Protein AF-A0A3B9W6V6-F1 (afdb_monomer_lite)

Radius of gyration: 20.55 Å; chains: 1; bounding box: 44×35×68 Å

pLDDT: mean 80.96, std 12.09, range [48.12, 94.56]

Secondary structure (DSSP, 8-state):
--SSHHHHHHHHHHHHHHHHHHHHHHHHHHHHHHHHHHHHHHHHH-HHHHIIIII-HHHHHHHHHHHHHHHHHHHHHHTTS-HHHHHHHHHHHHHHHHHHHGGGGGTS-HHHHHHHHHHHHHHHHHHHHHHHH-----HHHHHH--

Foldseek 3Di:
DPPPPVVVVVVLVVLVVVLVVVLVVLVLVLVLLVLLQVLLVVCLVDPVSVCVQQVDVVNLVVLVVVLVVLVVVLVVCVVPDDPVVNSVSSSVSSSSNSSNCNNVVVPDPPVVVVVVSCVVSVVSVVVSVCSVVDPDDCVVVVVVVD

Sequence (146 aa):
MTQLSSSHSQFGVKNAALSQFMSKVYTWMTLGILLSGLVAFIINSHAGLQAAILSNPVVFNTLLIAQLICVLTFVFIQQRCSVKTSILLYLAYSALTGVTFAAIFLIYTQQSIASAFLATSGSFLGLSLYGYTTQRDLGPIGTFCF

Structure (mmCIF, N/CA/C/O backbone):
data_AF-A0A3B9W6V6-F1
#
_entry.id   AF-A0A3B9W6V6-F1
#
loop_
_atom_site.group_PDB
_atom_site.id
_atom_site.type_symbol
_atom_site.label_atom_id
_atom_site.label_alt_id
_atom_site.label_comp_id
_atom_site.label_asym_id
_atom_site.label_entity_id
_atom_site.label_seq_id
_atom_site.pdbx_PDB_ins_code
_atom_site.Cartn_x
_atom_site.Cartn_y
_atom_site.Cartn_z
_atom_site.occupancy
_atom_site.B_iso_or_equiv
_atom_site.auth_seq_id
_atom_site.auth_comp_id
_atom_site.auth_asym_id
_atom_site.auth_atom_id
_atom_site.pdbx_PDB_model_num
ATOM 1 N N . MET A 1 1 ? -25.179 4.861 47.875 1.00 49.19 1 MET A N 1
ATOM 2 C CA . MET A 1 1 ? -25.366 3.963 46.708 1.00 49.19 1 MET A CA 1
ATOM 3 C C . MET A 1 1 ? -25.284 4.673 45.344 1.00 49.19 1 MET A C 1
ATOM 5 O O . MET A 1 1 ? -25.370 4.006 44.327 1.00 49.19 1 MET A O 1
ATOM 9 N N . THR A 1 2 ? -25.030 5.985 45.274 1.00 55.19 2 THR A N 1
ATOM 10 C CA . THR A 1 2 ? -24.973 6.770 44.019 1.00 55.19 2 THR A CA 1
ATOM 11 C C . THR A 1 2 ? -23.594 6.843 43.340 1.00 55.19 2 THR A C 1
ATOM 13 O O . THR A 1 2 ? -23.497 7.357 42.234 1.00 55.19 2 THR A O 1
ATOM 16 N N . GLN A 1 3 ? -22.532 6.304 43.952 1.00 48.12 3 GLN A N 1
ATOM 17 C CA . GLN A 1 3 ? -21.143 6.416 43.457 1.00 48.12 3 GLN A CA 1
ATOM 18 C C . GLN A 1 3 ? -20.658 5.206 42.622 1.00 48.12 3 GLN A C 1
ATOM 20 O O . GLN A 1 3 ? -19.573 5.254 42.058 1.00 48.12 3 GLN A O 1
ATOM 25 N N . LEU A 1 4 ? -21.444 4.122 42.522 1.00 51.81 4 LEU A N 1
ATOM 26 C CA . LEU A 1 4 ? -21.077 2.903 41.767 1.00 51.81 4 LEU A CA 1
ATOM 27 C C . LEU A 1 4 ? -21.654 2.855 40.336 1.00 51.81 4 LEU A C 1
ATOM 29 O O . LEU A 1 4 ? -21.209 2.053 39.525 1.00 51.81 4 LEU A O 1
ATOM 33 N N . SER A 1 5 ? -22.620 3.720 40.004 1.00 52.88 5 SER A N 1
ATOM 34 C CA . SER A 1 5 ? -23.274 3.753 38.679 1.00 52.88 5 SER A CA 1
ATOM 35 C C . SER A 1 5 ? -22.517 4.617 37.647 1.00 52.88 5 SER A C 1
ATOM 37 O O . SER A 1 5 ? -22.565 4.375 36.438 1.00 52.88 5 SER A O 1
ATOM 39 N N . SER A 1 6 ? -21.747 5.608 38.110 1.00 51.88 6 SER A N 1
ATOM 40 C CA . SER A 1 6 ? -20.988 6.523 37.244 1.00 51.88 6 SER A CA 1
ATOM 41 C C . SER A 1 6 ? -19.715 5.902 36.657 1.00 51.88 6 SER A C 1
ATOM 43 O O . SER A 1 6 ? -19.294 6.305 35.575 1.00 51.88 6 SER A O 1
ATOM 45 N N . SER A 1 7 ? -19.111 4.902 37.312 1.00 55.06 7 SER A N 1
ATOM 46 C CA . SER A 1 7 ? -17.911 4.230 36.794 1.00 55.06 7 SER A CA 1
ATOM 47 C C . SER A 1 7 ? -18.241 3.317 35.606 1.00 55.06 7 SER A C 1
ATOM 49 O O . SER A 1 7 ? -17.629 3.456 34.549 1.00 55.06 7 SER A O 1
ATOM 51 N N . HIS A 1 8 ? -19.254 2.449 35.718 1.00 52.84 8 HIS A N 1
ATOM 52 C CA . HIS A 1 8 ? -19.656 1.515 34.653 1.00 52.84 8 HIS A CA 1
ATOM 53 C C . HIS A 1 8 ? -20.103 2.212 33.358 1.00 52.84 8 HIS A C 1
ATOM 55 O O . HIS A 1 8 ? -19.770 1.750 32.265 1.00 52.84 8 HIS A O 1
ATOM 61 N N . SER A 1 9 ? -20.801 3.348 33.458 1.00 57.69 9 SER A N 1
ATOM 62 C CA . SER A 1 9 ? -21.182 4.144 32.283 1.00 57.69 9 SER A CA 1
ATOM 63 C C . SER A 1 9 ? -19.974 4.818 31.620 1.00 57.69 9 SER A C 1
ATOM 65 O O . SER A 1 9 ? -19.901 4.860 30.391 1.00 57.69 9 SER A O 1
ATOM 67 N N . GLN A 1 10 ? -18.974 5.266 32.393 1.00 60.88 10 GLN A N 1
ATOM 68 C CA . GLN A 1 10 ? -17.752 5.852 31.835 1.00 60.88 10 GLN A CA 1
ATOM 69 C C . GLN A 1 10 ? -16.863 4.816 31.121 1.00 60.88 10 GLN A C 1
ATOM 71 O O . GLN A 1 10 ? -16.258 5.141 30.097 1.00 60.88 10 GLN A O 1
ATOM 76 N N . PHE A 1 11 ? -16.804 3.575 31.620 1.00 58.94 11 PHE A N 1
ATOM 77 C CA . PHE A 1 11 ? -16.102 2.471 30.951 1.00 58.94 11 PHE A CA 1
ATOM 78 C C . PHE A 1 11 ? -16.787 2.078 29.633 1.00 58.94 11 PHE A C 1
ATOM 80 O O . PHE A 1 11 ? -16.115 1.974 28.609 1.00 58.94 11 PHE A O 1
ATOM 87 N N . GLY A 1 12 ? -18.119 1.964 29.619 1.00 61.53 12 GLY A N 1
ATOM 88 C CA . GLY A 1 12 ? -18.874 1.656 28.398 1.00 61.53 12 GLY A CA 1
ATOM 89 C C . GLY A 1 12 ? -18.721 2.715 27.297 1.00 61.53 12 GLY A C 1
ATOM 90 O O . GLY A 1 12 ? -18.501 2.374 26.136 1.00 61.53 12 GLY A O 1
ATOM 91 N N . VAL A 1 13 ? -18.758 4.006 27.653 1.00 64.12 13 VAL A N 1
ATOM 92 C CA . VAL A 1 13 ? -18.592 5.115 26.692 1.00 64.12 13 VAL A CA 1
ATOM 93 C C . VAL A 1 13 ? -17.165 5.182 26.130 1.00 64.12 13 VAL A C 1
ATOM 95 O O . VAL A 1 13 ? -16.994 5.406 24.932 1.00 64.12 13 VAL A O 1
ATOM 98 N N . LYS A 1 14 ? -16.133 4.945 26.954 1.00 67.25 14 LYS A N 1
ATOM 99 C CA . LYS A 1 14 ? -14.736 4.880 26.484 1.00 67.25 14 LYS A CA 1
ATOM 100 C C . LYS A 1 14 ? -14.520 3.718 25.514 1.00 67.25 14 LYS A C 1
ATOM 102 O O . LYS A 1 14 ? -13.896 3.914 24.474 1.00 67.25 14 LYS A O 1
ATOM 107 N N . ASN A 1 15 ? -15.083 2.549 25.810 1.00 71.25 15 ASN A N 1
ATOM 108 C CA . ASN A 1 15 ? -14.960 1.369 24.954 1.00 71.25 15 ASN A CA 1
ATOM 109 C C . ASN A 1 15 ? -15.671 1.570 23.606 1.00 71.25 15 ASN A C 1
ATOM 111 O O . ASN A 1 15 ? -15.096 1.261 22.564 1.00 71.25 15 ASN A O 1
ATOM 115 N N . ALA A 1 16 ? -16.867 2.167 23.606 1.00 70.25 16 ALA A N 1
ATOM 116 C CA . ALA A 1 16 ? -17.602 2.486 22.380 1.00 70.25 16 ALA A CA 1
ATOM 117 C C . ALA A 1 16 ? -16.908 3.564 21.520 1.00 70.25 16 ALA A C 1
ATOM 119 O O . ALA A 1 16 ? -16.924 3.499 20.291 1.00 70.25 16 ALA A O 1
ATOM 120 N N . ALA A 1 17 ? -16.267 4.556 22.147 1.00 75.12 17 ALA A N 1
ATOM 121 C CA . ALA A 1 17 ? -15.484 5.561 21.427 1.00 75.12 17 ALA A CA 1
ATOM 122 C C . ALA A 1 17 ? -14.211 4.959 20.802 1.00 75.12 17 ALA A C 1
ATOM 124 O O . ALA A 1 17 ? -13.860 5.289 19.667 1.00 75.12 17 ALA A O 1
ATOM 125 N N . LEU A 1 18 ? -13.539 4.046 21.515 1.00 77.62 18 LEU A N 1
ATOM 126 C CA . LEU A 1 18 ? -12.379 3.315 21.003 1.00 77.62 18 LEU A CA 1
ATOM 127 C C . LEU A 1 18 ? -12.760 2.372 19.857 1.00 77.62 18 LEU A C 1
ATOM 129 O O . LEU A 1 18 ? -12.076 2.368 18.835 1.00 77.62 18 LEU A O 1
ATOM 133 N N . SER A 1 19 ? -13.861 1.623 19.972 1.00 75.38 19 SER A N 1
ATOM 134 C CA . SER A 1 19 ? -14.323 0.722 18.905 1.00 75.38 19 SER A CA 1
ATOM 135 C C . SER A 1 19 ? -14.681 1.490 17.627 1.00 75.38 19 SER A C 1
ATOM 137 O O . SER A 1 19 ? -14.281 1.093 16.529 1.00 75.38 19 SER A O 1
ATOM 139 N N . GLN A 1 20 ? -15.346 2.645 17.752 1.00 78.19 20 GLN A N 1
ATOM 140 C CA . GLN A 1 20 ? -15.616 3.537 16.621 1.00 78.19 20 GLN A CA 1
ATOM 141 C C . GLN A 1 20 ? -14.340 4.106 16.004 1.00 78.19 20 GLN A C 1
ATOM 143 O O . GLN A 1 20 ? -14.234 4.176 14.776 1.00 78.19 20 GLN A O 1
ATOM 148 N N . PHE A 1 21 ? -13.373 4.514 16.828 1.00 82.69 21 PHE A N 1
ATOM 149 C CA . PHE A 1 21 ? -12.088 5.000 16.337 1.00 82.69 21 PHE A CA 1
ATOM 150 C C . PHE A 1 21 ? -11.358 3.916 15.535 1.00 82.69 21 PHE A C 1
ATOM 152 O O . PHE A 1 21 ? -10.969 4.161 14.393 1.00 82.69 21 PHE A O 1
ATOM 159 N N . MET A 1 22 ? -11.255 2.702 16.078 1.00 84.06 22 MET A N 1
ATOM 160 C CA . MET A 1 22 ? -10.595 1.582 15.404 1.00 84.06 22 MET A CA 1
ATOM 161 C C . MET A 1 22 ? -11.315 1.187 14.113 1.00 84.06 22 MET A C 1
ATOM 163 O O . MET A 1 22 ? -10.666 1.006 13.087 1.00 84.06 22 MET A O 1
ATOM 167 N N . SER A 1 23 ? -12.651 1.166 14.105 1.00 81.94 23 SER A N 1
ATOM 168 C CA . SER A 1 23 ? -13.439 0.893 12.890 1.00 81.94 23 SER A CA 1
ATOM 169 C C . SER A 1 23 ? -13.134 1.886 11.762 1.00 81.94 23 SER A C 1
ATOM 171 O O . SER A 1 23 ? -13.010 1.502 10.595 1.00 81.94 23 SER A O 1
ATOM 173 N N . LYS A 1 24 ? -12.950 3.173 12.096 1.00 83.50 24 LYS A N 1
ATOM 174 C CA . LYS A 1 24 ? -12.522 4.181 11.116 1.00 83.50 24 LYS A CA 1
ATOM 175 C C . LYS A 1 24 ? -11.108 3.914 10.606 1.00 83.50 24 LYS A C 1
ATOM 177 O O . LYS A 1 24 ? -10.884 4.022 9.403 1.00 83.50 24 LYS A O 1
ATOM 182 N N . VAL A 1 25 ? -10.174 3.555 11.487 1.00 86.56 25 VAL A N 1
ATOM 183 C CA . VAL A 1 25 ? -8.793 3.220 11.102 1.00 86.56 25 VAL A CA 1
ATOM 184 C C . VAL A 1 25 ? -8.768 2.025 10.148 1.00 86.56 25 VAL A C 1
ATOM 186 O O . VAL A 1 25 ? -8.144 2.114 9.093 1.00 86.56 25 VAL A O 1
ATOM 189 N N . TYR A 1 26 ? -9.505 0.953 10.445 1.00 85.81 26 TYR A N 1
ATOM 190 C CA . TYR A 1 26 ? -9.578 -0.227 9.576 1.00 85.81 26 TYR A CA 1
ATOM 191 C C . TYR A 1 26 ? -10.185 0.077 8.204 1.00 85.81 26 TYR A C 1
ATOM 193 O O . TYR A 1 26 ? -9.701 -0.429 7.189 1.00 85.81 26 TYR A O 1
ATOM 201 N N . THR A 1 27 ? -11.175 0.970 8.145 1.00 86.75 27 THR A N 1
ATOM 202 C CA . THR A 1 27 ? -11.758 1.416 6.872 1.00 86.75 27 THR A CA 1
ATOM 203 C C . THR A 1 27 ? -10.726 2.164 6.024 1.00 86.75 27 THR A C 1
ATOM 205 O O . THR A 1 27 ? -10.549 1.856 4.845 1.00 86.75 27 THR A O 1
ATOM 208 N N . TRP A 1 28 ? -9.989 3.106 6.625 1.00 89.19 28 TRP A N 1
ATOM 209 C CA . TRP A 1 28 ? -8.906 3.822 5.939 1.00 89.19 28 TRP A CA 1
ATOM 210 C C . TRP A 1 28 ? -7.781 2.891 5.490 1.00 89.19 28 TRP A C 1
ATOM 212 O O . TRP A 1 28 ? -7.247 3.052 4.395 1.00 89.19 28 TRP A O 1
ATOM 222 N N . MET A 1 29 ? -7.461 1.887 6.301 1.00 90.50 29 MET A N 1
ATOM 223 C CA . MET A 1 29 ? -6.430 0.907 5.985 1.00 90.50 29 MET A CA 1
ATOM 224 C C . MET A 1 29 ? -6.842 -0.005 4.821 1.00 90.50 29 MET A C 1
ATOM 226 O O . MET A 1 29 ? -6.046 -0.270 3.922 1.00 90.50 29 MET A O 1
ATOM 230 N N . THR A 1 30 ? -8.113 -0.412 4.782 1.00 90.06 30 THR A N 1
ATOM 231 C CA . THR A 1 30 ? -8.696 -1.166 3.662 1.00 90.06 30 THR A CA 1
ATOM 232 C C . THR A 1 30 ? -8.632 -0.361 2.364 1.00 90.06 30 THR A C 1
ATOM 234 O O . THR A 1 30 ? -8.241 -0.894 1.327 1.00 90.06 30 THR A O 1
ATOM 237 N N . LEU A 1 31 ? -8.950 0.938 2.419 1.00 91.69 31 LEU A N 1
ATOM 238 C CA . LEU A 1 31 ? -8.827 1.835 1.266 1.00 91.69 31 LEU A CA 1
ATOM 239 C C . LEU A 1 31 ? -7.386 1.936 0.755 1.00 91.69 31 LEU A C 1
ATOM 241 O O . LEU A 1 31 ? -7.181 1.934 -0.456 1.00 91.69 31 LEU A O 1
ATOM 245 N N . GLY A 1 32 ? -6.392 1.984 1.646 1.00 92.69 32 GLY A N 1
ATOM 246 C CA . GLY A 1 32 ? -4.988 1.961 1.236 1.00 92.69 32 GLY A CA 1
ATOM 247 C C . GLY A 1 32 ? -4.611 0.661 0.526 1.00 92.69 32 GLY A C 1
ATOM 248 O O . GLY A 1 32 ? -4.042 0.701 -0.561 1.00 92.69 32 GLY A O 1
ATOM 249 N N . ILE A 1 33 ? -5.008 -0.495 1.068 1.00 91.94 33 ILE A N 1
ATOM 250 C CA . ILE A 1 33 ? -4.768 -1.799 0.421 1.00 91.94 33 ILE A CA 1
ATOM 251 C C . ILE A 1 33 ? -5.384 -1.834 -0.986 1.00 91.94 33 ILE A C 1
ATOM 253 O O . ILE A 1 33 ? -4.716 -2.240 -1.941 1.00 91.94 33 ILE A O 1
ATOM 257 N N . LEU A 1 34 ? -6.630 -1.369 -1.129 1.00 92.56 34 LEU A N 1
ATOM 258 C CA . LEU A 1 34 ? -7.313 -1.273 -2.422 1.00 92.56 34 LEU A CA 1
ATOM 259 C C . LEU A 1 34 ? -6.573 -0.353 -3.394 1.00 92.56 34 LEU A C 1
ATOM 261 O O . LEU A 1 34 ? -6.362 -0.730 -4.546 1.00 92.56 34 LEU A O 1
ATOM 265 N N . LEU A 1 35 ? -6.134 0.817 -2.927 1.00 94.56 35 LEU A N 1
ATOM 266 C CA . LEU A 1 35 ? -5.363 1.757 -3.734 1.00 94.56 35 LEU A CA 1
ATOM 267 C C . LEU A 1 35 ? -4.042 1.139 -4.209 1.00 94.56 35 LEU A C 1
ATOM 269 O O . LEU A 1 35 ? -3.721 1.232 -5.390 1.00 94.56 35 LEU A O 1
ATOM 273 N N . SER A 1 36 ? -3.300 0.473 -3.323 1.00 93.75 36 SER A N 1
ATOM 274 C CA . SER A 1 36 ? -2.032 -0.180 -3.667 1.00 93.75 36 SER A CA 1
ATOM 275 C C . SER A 1 36 ? -2.218 -1.261 -4.733 1.00 93.75 36 SER A C 1
ATOM 277 O O . SER A 1 36 ? -1.456 -1.310 -5.697 1.00 93.75 36 SER A O 1
ATOM 279 N N . GLY A 1 37 ? -3.252 -2.099 -4.594 1.00 91.25 37 GLY A N 1
ATOM 280 C CA . GLY A 1 37 ? -3.582 -3.122 -5.589 1.00 91.25 37 GLY A CA 1
ATOM 281 C C . GLY A 1 37 ? -3.976 -2.521 -6.939 1.00 91.25 37 GLY A C 1
ATOM 282 O O . GLY A 1 37 ? -3.529 -2.997 -7.982 1.00 91.25 37 GLY A O 1
ATOM 283 N N . LEU A 1 38 ? -4.751 -1.435 -6.926 1.00 92.81 38 LEU A N 1
ATOM 284 C CA . LEU A 1 38 ? -5.182 -0.733 -8.134 1.00 92.81 38 LEU A CA 1
ATOM 285 C C . LEU A 1 38 ? -3.993 -0.095 -8.868 1.00 92.81 38 LEU A C 1
ATOM 287 O O . LEU A 1 38 ? -3.867 -0.249 -10.081 1.00 92.81 38 LEU A O 1
ATOM 291 N N . VAL A 1 39 ? -3.079 0.558 -8.145 1.00 92.94 39 VAL A N 1
ATOM 292 C CA . VAL A 1 39 ? -1.849 1.122 -8.728 1.00 92.94 39 VAL A CA 1
ATOM 293 C C . VAL A 1 39 ? -0.971 0.023 -9.332 1.00 92.94 39 VAL A C 1
ATOM 295 O O . VAL A 1 39 ? -0.500 0.171 -10.461 1.00 92.94 39 VAL A O 1
ATOM 298 N N . ALA A 1 40 ? -0.800 -1.101 -8.630 1.00 90.81 40 ALA A N 1
ATOM 299 C CA . ALA A 1 40 ? -0.033 -2.232 -9.144 1.00 90.81 40 ALA A CA 1
ATOM 300 C C . ALA A 1 40 ? -0.653 -2.806 -10.434 1.00 90.81 40 ALA A C 1
ATOM 302 O O . ALA A 1 40 ? 0.058 -3.085 -11.402 1.00 90.81 40 ALA A O 1
ATOM 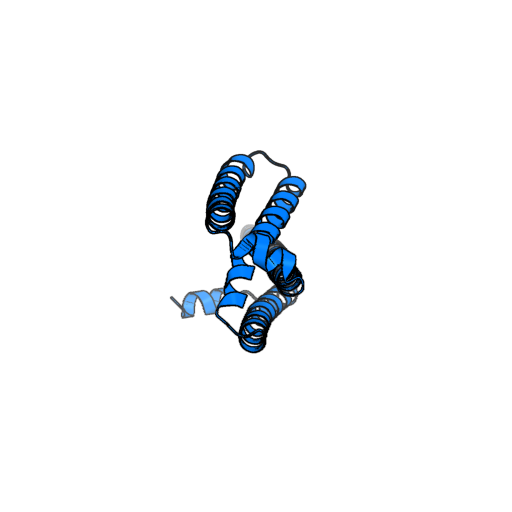303 N N . PHE A 1 41 ? -1.986 -2.908 -10.483 1.00 89.31 41 PHE A N 1
ATOM 304 C CA . PHE A 1 41 ? -2.725 -3.346 -11.668 1.00 89.31 41 PHE A CA 1
ATOM 305 C C . PHE A 1 41 ? -2.561 -2.388 -12.860 1.00 89.31 41 PHE A C 1
ATOM 307 O O . PHE A 1 41 ? -2.360 -2.843 -13.991 1.00 89.31 41 PHE A O 1
ATOM 314 N N . ILE A 1 42 ? -2.591 -1.070 -12.626 1.00 90.31 42 ILE A N 1
ATOM 315 C CA . ILE A 1 42 ? -2.368 -0.061 -13.676 1.00 90.31 42 ILE A CA 1
ATOM 316 C C . ILE A 1 42 ? -0.977 -0.220 -14.294 1.00 90.31 42 ILE A C 1
ATOM 318 O O . ILE A 1 42 ? -0.857 -0.204 -15.520 1.00 90.31 42 ILE A O 1
ATOM 322 N N . ILE A 1 43 ? 0.062 -0.400 -13.475 1.00 88.31 43 ILE A N 1
ATOM 323 C CA . ILE A 1 43 ? 1.439 -0.556 -13.965 1.00 88.31 43 ILE A CA 1
ATOM 324 C C . ILE A 1 43 ? 1.575 -1.829 -14.792 1.00 88.31 43 ILE A C 1
ATOM 326 O O . ILE A 1 43 ? 2.128 -1.782 -15.887 1.00 88.31 43 ILE A O 1
ATOM 330 N N . ASN A 1 44 ? 1.021 -2.944 -14.311 1.00 85.62 44 ASN A N 1
ATOM 331 C CA . ASN A 1 44 ? 1.028 -4.207 -15.046 1.00 85.62 44 ASN A CA 1
ATOM 332 C C . ASN A 1 44 ? 0.261 -4.121 -16.381 1.00 85.62 44 ASN A C 1
ATOM 334 O O . ASN A 1 44 ? 0.633 -4.772 -17.350 1.00 85.62 44 ASN A O 1
ATOM 338 N N . SER A 1 45 ? -0.791 -3.301 -16.460 1.00 86.19 45 SER A N 1
ATOM 339 C CA . SER A 1 45 ? -1.561 -3.110 -17.700 1.00 86.19 45 SER A CA 1
ATOM 340 C C . SER A 1 45 ? -0.792 -2.324 -18.774 1.00 86.19 45 SER A C 1
ATOM 342 O O . SER A 1 45 ? -1.139 -2.395 -19.951 1.00 86.19 45 SER A O 1
ATOM 344 N N . HIS A 1 46 ? 0.254 -1.585 -18.393 1.00 87.25 46 HIS A N 1
ATOM 345 C CA . HIS A 1 46 ? 1.044 -0.749 -19.296 1.00 87.25 46 HIS A CA 1
ATOM 346 C C . HIS A 1 46 ? 2.476 -1.281 -19.414 1.00 87.25 46 HIS A C 1
ATOM 348 O O . HIS A 1 46 ? 3.363 -0.881 -18.661 1.00 87.25 46 HIS A O 1
ATOM 354 N N . ALA A 1 47 ? 2.731 -2.117 -20.425 1.00 79.44 47 ALA A N 1
ATOM 355 C CA . ALA A 1 47 ? 4.038 -2.749 -20.648 1.00 79.44 47 ALA A CA 1
ATOM 356 C C . ALA A 1 47 ? 5.216 -1.750 -20.710 1.00 79.44 47 ALA A C 1
ATOM 358 O O . ALA A 1 47 ? 6.297 -2.034 -20.199 1.00 79.44 47 ALA A O 1
ATOM 359 N N . GLY A 1 48 ? 5.010 -0.554 -21.278 1.00 81.12 48 GLY A N 1
ATOM 360 C CA . GLY A 1 48 ? 6.040 0.493 -21.321 1.00 81.12 48 GLY A CA 1
ATOM 361 C C . GLY A 1 48 ? 6.392 1.065 -19.942 1.00 81.12 48 GLY A C 1
ATOM 362 O O . GLY A 1 48 ? 7.560 1.312 -19.654 1.00 81.12 48 GLY A O 1
ATOM 363 N N . LEU A 1 49 ? 5.396 1.220 -19.067 1.00 80.50 49 LEU A N 1
ATOM 364 C CA . LEU A 1 49 ? 5.566 1.695 -17.690 1.00 80.50 49 LEU A CA 1
ATOM 365 C C . LEU A 1 49 ? 6.217 0.613 -16.822 1.00 80.50 49 LEU A C 1
ATOM 367 O O . LEU A 1 49 ? 7.143 0.891 -16.062 1.00 80.50 49 LEU A O 1
ATOM 371 N N . GLN A 1 50 ? 5.774 -0.632 -16.995 1.00 83.50 50 GLN A N 1
ATOM 372 C CA . GLN A 1 50 ? 6.336 -1.803 -16.335 1.00 83.50 50 GLN A CA 1
ATOM 373 C C . GLN A 1 50 ? 7.823 -1.971 -16.672 1.00 83.50 50 GLN A C 1
ATOM 375 O O . GLN A 1 50 ? 8.645 -2.108 -15.768 1.00 83.50 50 GLN A O 1
ATOM 380 N N . ALA A 1 51 ? 8.189 -1.893 -17.955 1.00 79.50 51 ALA A N 1
ATOM 381 C CA . ALA A 1 51 ? 9.579 -1.974 -18.383 1.00 79.50 51 ALA A CA 1
ATOM 382 C C . ALA A 1 51 ? 10.398 -0.787 -17.855 1.00 79.50 51 ALA A C 1
ATOM 384 O O . ALA A 1 51 ? 11.445 -1.001 -17.250 1.00 79.50 51 ALA A O 1
ATOM 385 N N . ALA A 1 52 ? 9.926 0.452 -18.001 1.00 78.44 52 ALA A N 1
ATOM 386 C CA . ALA A 1 52 ? 10.677 1.631 -17.565 1.00 78.44 52 ALA A CA 1
ATOM 387 C C . ALA A 1 52 ? 10.995 1.628 -16.058 1.00 78.44 52 ALA A C 1
ATOM 389 O O . ALA A 1 52 ? 12.080 2.049 -15.656 1.00 78.44 52 ALA A O 1
ATOM 390 N N . ILE A 1 53 ? 10.065 1.137 -15.234 1.00 78.44 53 ILE A N 1
ATOM 391 C CA . ILE A 1 53 ? 10.192 1.156 -13.774 1.00 78.44 53 ILE A CA 1
ATOM 392 C C . ILE A 1 53 ? 10.889 -0.099 -13.239 1.00 78.44 53 ILE A C 1
ATOM 394 O O . ILE A 1 53 ? 11.748 0.008 -12.366 1.00 78.44 53 ILE A O 1
ATOM 398 N N . LEU A 1 54 ? 10.521 -1.283 -13.738 1.00 76.94 54 LEU A N 1
ATOM 399 C CA . LEU A 1 54 ? 10.938 -2.557 -13.145 1.00 76.94 54 LEU A CA 1
ATOM 400 C C . LEU A 1 54 ? 12.133 -3.202 -13.852 1.00 76.94 54 LEU A C 1
ATOM 402 O O . LEU A 1 54 ? 12.855 -3.965 -13.219 1.00 76.94 54 LEU A O 1
ATOM 406 N N . SER A 1 55 ? 12.369 -2.914 -15.140 1.00 76.69 55 SER A N 1
ATOM 407 C CA . SER A 1 55 ? 13.546 -3.458 -15.842 1.00 76.69 55 SER A CA 1
ATOM 408 C C . SER A 1 55 ? 14.832 -2.703 -15.507 1.00 76.69 55 SER A C 1
ATOM 410 O O . SER A 1 55 ? 15.925 -3.237 -15.687 1.00 76.69 55 SER A O 1
ATOM 412 N N . ASN A 1 56 ? 14.716 -1.468 -15.008 1.00 83.06 56 ASN A N 1
ATOM 413 C CA . ASN A 1 56 ? 15.861 -0.638 -14.679 1.00 83.06 56 ASN A CA 1
ATOM 414 C C . ASN A 1 56 ? 16.204 -0.770 -13.181 1.00 83.06 56 ASN A C 1
ATOM 416 O O . ASN A 1 56 ? 15.497 -0.202 -12.341 1.00 83.06 56 ASN A O 1
ATOM 420 N N . PRO A 1 57 ? 17.290 -1.481 -12.814 1.00 79.50 57 PRO A N 1
ATOM 421 C CA . PRO A 1 57 ? 17.616 -1.754 -11.413 1.00 79.50 57 PRO A CA 1
ATOM 422 C C . PRO A 1 57 ? 17.912 -0.476 -10.620 1.00 79.50 57 PRO A C 1
ATOM 424 O O . PRO A 1 57 ? 17.685 -0.440 -9.413 1.00 79.50 57 PRO A O 1
ATOM 427 N N . VAL A 1 58 ? 18.368 0.590 -11.291 1.00 84.81 58 VAL A N 1
ATOM 428 C CA . VAL A 1 58 ? 18.597 1.895 -10.660 1.00 84.81 58 VAL A CA 1
ATOM 429 C C . VAL A 1 58 ? 17.269 2.513 -10.231 1.00 84.81 58 VAL A C 1
ATOM 431 O O . VAL A 1 58 ? 17.126 2.881 -9.071 1.00 84.81 58 VAL A O 1
ATOM 434 N N . VAL A 1 59 ? 16.277 2.560 -11.128 1.00 83.94 59 VAL A N 1
ATOM 435 C CA . VAL A 1 59 ? 14.948 3.129 -10.840 1.00 83.94 59 VAL A CA 1
ATOM 436 C C . VAL A 1 59 ? 14.248 2.345 -9.732 1.00 83.94 59 VAL A C 1
ATOM 438 O O . VAL A 1 59 ? 13.713 2.946 -8.800 1.00 83.94 59 VAL A O 1
ATOM 441 N N . PHE A 1 60 ? 14.308 1.013 -9.782 1.00 85.00 60 PHE A N 1
ATOM 442 C CA . PHE A 1 60 ? 13.726 0.164 -8.746 1.00 85.00 60 PHE A CA 1
ATOM 443 C C . PHE A 1 60 ? 14.393 0.372 -7.375 1.00 85.00 60 PHE A C 1
ATOM 445 O O . PHE A 1 60 ? 13.704 0.539 -6.369 1.00 85.00 60 PHE A O 1
ATOM 452 N N . ASN A 1 61 ? 15.728 0.447 -7.315 1.00 86.25 61 ASN A N 1
ATOM 453 C CA . ASN A 1 61 ? 16.431 0.701 -6.056 1.00 86.25 61 ASN A CA 1
ATOM 454 C C . ASN A 1 61 ? 16.165 2.123 -5.526 1.00 86.25 61 ASN A C 1
ATOM 456 O O . ASN A 1 61 ? 15.991 2.321 -4.323 1.00 86.25 61 ASN A O 1
ATOM 460 N N . THR A 1 62 ? 16.058 3.118 -6.414 1.00 87.69 62 THR A N 1
ATOM 461 C CA . THR A 1 62 ? 15.640 4.475 -6.041 1.00 87.69 62 THR A CA 1
ATOM 462 C C . THR A 1 62 ? 14.220 4.493 -5.478 1.00 87.69 62 THR A C 1
ATOM 464 O O . THR A 1 62 ? 13.993 5.193 -4.496 1.00 87.69 62 THR A O 1
ATOM 467 N N . LEU A 1 63 ? 13.282 3.708 -6.021 1.00 88.62 63 LEU A N 1
ATOM 468 C CA . LEU A 1 63 ? 11.929 3.576 -5.465 1.00 88.62 63 LEU A CA 1
ATOM 469 C C . LEU A 1 63 ? 11.940 2.998 -4.047 1.00 88.62 63 LEU A C 1
ATOM 471 O O . LEU A 1 63 ? 11.243 3.523 -3.181 1.00 88.62 63 LEU A O 1
ATOM 475 N N . LEU A 1 64 ? 12.762 1.980 -3.780 1.00 88.44 64 LEU A N 1
ATOM 476 C CA . LEU A 1 64 ? 12.905 1.414 -2.433 1.00 88.44 64 LEU A CA 1
ATOM 477 C C . LEU A 1 64 ? 13.457 2.440 -1.436 1.00 88.44 64 LEU A C 1
ATOM 479 O O . LEU A 1 64 ? 12.921 2.593 -0.336 1.00 88.44 64 LEU A O 1
ATOM 483 N N . ILE A 1 65 ? 14.489 3.190 -1.832 1.00 91.69 65 ILE A N 1
ATOM 484 C CA . ILE A 1 65 ? 15.052 4.265 -1.005 1.00 91.69 65 ILE A CA 1
ATOM 485 C C . ILE A 1 65 ? 14.013 5.373 -0.795 1.00 91.69 65 ILE A C 1
ATOM 487 O O . ILE A 1 65 ? 13.813 5.818 0.334 1.00 91.69 65 ILE A O 1
ATOM 491 N N . ALA A 1 66 ? 13.310 5.788 -1.850 1.00 90.75 66 ALA A N 1
ATOM 492 C CA . ALA A 1 66 ? 12.253 6.791 -1.774 1.00 90.75 66 ALA A CA 1
ATOM 493 C C . ALA A 1 66 ? 11.132 6.352 -0.826 1.00 90.75 66 ALA A C 1
ATOM 495 O O . ALA A 1 66 ? 10.629 7.160 -0.046 1.00 90.75 66 ALA A O 1
ATOM 496 N N . GLN A 1 67 ? 10.778 5.067 -0.837 1.00 91.19 67 GLN A N 1
ATOM 497 C CA . GLN A 1 67 ? 9.768 4.513 0.050 1.00 91.19 67 GLN A CA 1
ATOM 498 C C . GLN A 1 67 ? 10.210 4.522 1.522 1.00 91.19 67 GLN A C 1
ATOM 500 O O . GLN A 1 67 ? 9.406 4.872 2.391 1.00 91.19 67 GLN A O 1
ATOM 505 N N . LEU A 1 68 ? 11.480 4.219 1.812 1.00 91.69 68 LEU A N 1
ATOM 506 C CA . LEU A 1 68 ? 12.035 4.358 3.163 1.00 91.69 68 LEU A CA 1
ATOM 507 C C . LEU A 1 68 ? 12.099 5.818 3.616 1.00 91.69 68 LEU A C 1
ATOM 509 O O . LEU A 1 68 ? 11.687 6.129 4.731 1.00 91.69 68 LEU A O 1
ATOM 513 N N . ILE A 1 69 ? 12.560 6.731 2.760 1.00 91.25 69 ILE A N 1
ATOM 514 C CA . ILE A 1 69 ? 12.582 8.164 3.082 1.00 91.25 69 ILE A CA 1
ATOM 515 C C . ILE A 1 69 ? 11.161 8.647 3.384 1.00 91.25 69 ILE A C 1
ATOM 517 O O . ILE A 1 69 ? 10.942 9.305 4.398 1.00 91.25 69 ILE A O 1
ATOM 521 N N . CYS A 1 70 ? 10.183 8.258 2.563 1.00 89.06 70 CYS A N 1
ATOM 522 C CA . CYS A 1 70 ? 8.786 8.629 2.750 1.00 89.06 70 CYS A CA 1
ATOM 523 C C . CYS A 1 70 ? 8.246 8.169 4.113 1.00 89.06 70 CYS A C 1
ATOM 525 O O . CYS A 1 70 ? 7.640 8.974 4.822 1.00 89.06 70 CYS A O 1
ATOM 527 N N . VAL A 1 71 ? 8.510 6.919 4.522 1.00 88.94 71 VAL A N 1
ATOM 528 C CA . VAL A 1 71 ? 8.021 6.408 5.814 1.00 88.94 71 VAL A CA 1
ATOM 529 C C . VAL A 1 71 ? 8.710 7.089 6.996 1.00 88.94 71 VAL A C 1
ATOM 531 O O . VAL A 1 71 ? 8.046 7.444 7.968 1.00 88.94 71 VAL A O 1
ATOM 534 N N . LEU A 1 72 ? 10.019 7.341 6.905 1.00 89.81 72 LEU A N 1
ATOM 535 C CA . LEU A 1 72 ? 10.761 8.043 7.952 1.00 89.81 72 LEU A CA 1
ATOM 536 C C . LEU A 1 72 ? 10.229 9.466 8.112 1.00 89.81 72 LEU A C 1
ATOM 538 O O . LEU A 1 72 ? 9.860 9.872 9.213 1.00 89.81 72 LEU A O 1
ATOM 542 N N . THR A 1 73 ? 10.103 10.203 7.007 1.00 86.06 73 THR A N 1
ATOM 543 C CA . THR A 1 73 ? 9.522 11.546 6.997 1.00 86.06 73 THR A CA 1
ATOM 544 C C . THR A 1 73 ? 8.098 11.547 7.554 1.00 86.06 73 THR A C 1
ATOM 546 O O . THR A 1 73 ? 7.761 12.431 8.341 1.00 86.06 73 THR A O 1
ATOM 549 N N . PHE A 1 74 ? 7.277 10.546 7.221 1.00 85.81 74 PHE A N 1
ATOM 550 C CA . PHE A 1 74 ? 5.922 10.417 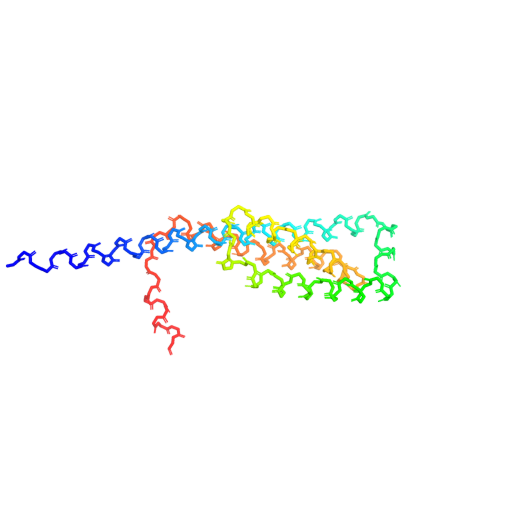7.755 1.00 85.81 74 PHE A CA 1
ATOM 551 C C . PHE A 1 74 ? 5.913 10.279 9.281 1.00 85.81 74 PHE A C 1
ATOM 553 O O . PHE A 1 74 ? 5.180 11.009 9.943 1.00 85.81 74 PHE A O 1
ATOM 560 N N . VAL A 1 75 ? 6.774 9.430 9.853 1.00 84.94 75 VAL A N 1
ATOM 561 C CA . VAL A 1 75 ? 6.877 9.247 11.312 1.00 84.94 75 VAL A CA 1
ATOM 562 C C . VAL A 1 75 ? 7.260 10.553 12.024 1.00 84.94 75 VAL A C 1
ATOM 564 O O . VAL A 1 75 ? 6.681 10.875 13.063 1.00 84.94 75 VAL A O 1
ATOM 567 N N . PHE A 1 76 ? 8.177 11.344 11.456 1.00 84.38 76 PHE A N 1
ATOM 568 C CA . PHE A 1 76 ? 8.573 12.637 12.034 1.00 84.38 76 PHE A CA 1
ATOM 569 C C . PHE A 1 76 ? 7.477 13.706 11.919 1.00 84.38 76 PHE A C 1
ATOM 571 O O . PHE A 1 76 ? 7.253 14.480 12.852 1.00 84.38 76 PHE A O 1
ATOM 578 N N . ILE A 1 77 ? 6.786 13.758 10.780 1.00 82.12 77 ILE A N 1
ATOM 579 C CA . ILE A 1 77 ? 5.807 14.806 10.471 1.00 82.12 77 ILE A CA 1
ATOM 580 C C . ILE A 1 77 ? 4.433 14.516 11.096 1.00 82.12 77 ILE A C 1
ATOM 582 O O . ILE A 1 77 ? 3.720 15.450 11.475 1.00 82.12 77 ILE A O 1
ATOM 586 N N . GLN A 1 78 ? 4.061 13.246 11.278 1.00 79.25 78 GLN A N 1
ATOM 587 C CA . GLN A 1 78 ? 2.742 12.844 11.782 1.00 79.25 78 GLN A CA 1
ATOM 588 C C . GLN A 1 78 ? 2.413 13.448 13.156 1.00 79.25 78 GLN A C 1
ATOM 590 O O . GLN A 1 78 ? 1.253 13.753 13.420 1.00 79.25 78 GLN A O 1
ATOM 595 N N . GLN A 1 79 ? 3.413 13.687 14.011 1.00 78.38 79 GLN A N 1
ATOM 596 C CA . GLN A 1 79 ? 3.210 14.293 15.334 1.00 78.38 79 GLN A CA 1
ATOM 597 C C . GLN A 1 79 ? 2.829 15.783 15.281 1.00 78.38 79 GLN A C 1
ATOM 599 O O . GLN A 1 79 ? 2.364 16.336 16.276 1.00 78.38 79 GLN A O 1
ATOM 604 N N . ARG A 1 80 ? 3.052 16.455 14.144 1.00 76.25 80 ARG A N 1
ATOM 605 C CA . ARG A 1 80 ? 2.876 17.909 13.979 1.00 76.25 80 ARG A CA 1
ATOM 606 C C . ARG A 1 80 ? 1.820 18.283 12.934 1.00 76.25 80 ARG A C 1
ATOM 608 O O . ARG A 1 80 ? 1.521 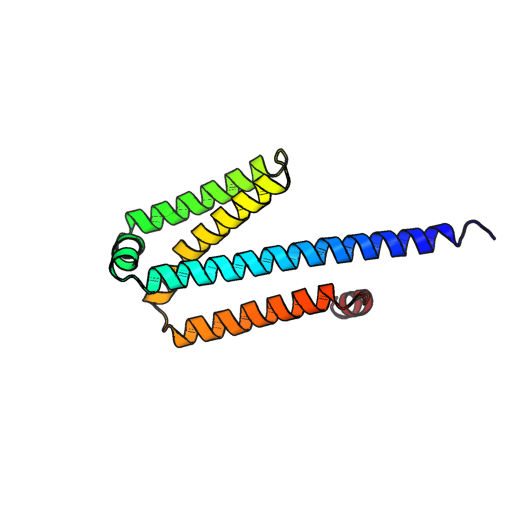19.464 12.783 1.00 76.25 80 ARG A O 1
ATOM 615 N N . CYS A 1 81 ? 1.250 17.311 12.219 1.00 74.56 81 CYS A N 1
ATOM 616 C CA . CYS A 1 81 ? 0.326 17.556 11.111 1.00 74.56 81 CYS A CA 1
ATOM 617 C C . CYS A 1 81 ? -1.155 17.374 11.460 1.00 74.56 81 CYS A C 1
ATOM 619 O O . CYS A 1 81 ? -1.540 16.596 12.328 1.00 74.56 81 CYS A O 1
ATOM 621 N N . SER A 1 82 ? -2.003 18.084 10.709 1.00 84.06 82 SER A N 1
ATOM 622 C CA . SER A 1 82 ? -3.455 17.902 10.738 1.00 84.06 82 SER A CA 1
ATOM 623 C C . SER A 1 82 ? -3.852 16.542 10.157 1.00 84.06 82 SER A C 1
ATOM 625 O O . SER A 1 82 ? -3.213 16.042 9.229 1.00 84.06 82 SER A O 1
ATOM 627 N N . VAL A 1 83 ? -4.968 15.986 10.640 1.00 82.25 83 VAL A N 1
ATOM 628 C CA . VAL A 1 83 ? -5.522 14.685 10.217 1.00 82.25 83 VAL A CA 1
ATOM 629 C C . VAL A 1 83 ? -5.629 14.569 8.691 1.00 82.25 83 VAL A C 1
ATOM 631 O O . VAL A 1 83 ? -5.310 13.526 8.127 1.00 82.25 83 VAL A O 1
ATOM 634 N N . LYS A 1 84 ? -6.021 15.653 8.004 1.00 85.19 84 LYS A N 1
ATOM 635 C CA . LYS A 1 84 ? -6.162 15.676 6.537 1.00 85.19 84 LYS A CA 1
ATOM 636 C C . LYS A 1 84 ? -4.830 15.458 5.815 1.00 85.19 84 LYS A C 1
ATOM 638 O O . LYS A 1 84 ? -4.772 14.683 4.865 1.00 85.19 84 LYS A O 1
ATOM 643 N N . THR A 1 85 ? -3.764 16.110 6.275 1.00 86.50 85 THR A N 1
ATOM 644 C CA . THR A 1 85 ? -2.423 15.974 5.692 1.00 86.50 85 THR A CA 1
ATOM 645 C C . THR A 1 85 ? -1.887 14.562 5.892 1.00 86.50 85 THR A C 1
ATOM 647 O O . THR A 1 85 ? -1.351 13.978 4.955 1.00 86.50 85 THR A O 1
ATOM 650 N N . SER A 1 86 ? -2.091 13.982 7.077 1.00 85.31 86 SER A N 1
ATOM 651 C CA . SER A 1 86 ? -1.658 12.614 7.375 1.00 85.31 86 SER A CA 1
ATOM 652 C C . SER A 1 86 ? -2.361 11.578 6.495 1.00 85.31 86 SER A C 1
ATOM 654 O O . SER A 1 86 ? -1.716 10.645 6.030 1.00 85.31 86 SER A O 1
ATOM 656 N N . ILE A 1 87 ? -3.654 11.765 6.201 1.00 88.50 87 ILE A N 1
ATOM 657 C CA . ILE A 1 87 ? -4.388 10.905 5.257 1.00 88.50 87 ILE A CA 1
ATOM 658 C C . ILE A 1 87 ? -3.809 11.026 3.844 1.00 88.50 87 ILE A C 1
ATOM 660 O O . ILE A 1 87 ? -3.605 10.016 3.179 1.00 88.50 87 ILE A O 1
ATOM 664 N N . LEU A 1 88 ? -3.518 12.242 3.377 1.00 89.06 88 LEU A N 1
ATOM 665 C CA . LEU A 1 88 ? -2.994 12.459 2.025 1.00 89.06 88 LEU A CA 1
ATOM 666 C C . LEU A 1 88 ? -1.593 11.849 1.862 1.00 89.06 88 LEU A C 1
ATOM 668 O O . LEU A 1 88 ? -1.332 11.160 0.878 1.00 89.06 88 LEU A O 1
ATOM 672 N N . LEU A 1 89 ? -0.726 12.020 2.864 1.00 89.25 89 LEU A N 1
ATOM 673 C CA . LEU A 1 89 ? 0.586 11.369 2.920 1.00 89.25 89 LEU A CA 1
ATOM 674 C C . LEU A 1 89 ? 0.465 9.842 2.965 1.00 89.25 89 LEU A C 1
ATOM 676 O O . LEU A 1 89 ? 1.193 9.158 2.251 1.00 89.25 89 LEU A O 1
ATOM 680 N N . TYR A 1 90 ? -0.476 9.308 3.750 1.00 90.31 90 TYR A N 1
ATOM 681 C CA . TYR A 1 90 ? -0.760 7.875 3.788 1.00 90.31 90 TYR A CA 1
ATOM 682 C C . TYR A 1 90 ? -1.193 7.343 2.416 1.00 90.31 90 TYR A C 1
ATOM 684 O O . TYR A 1 90 ? -0.668 6.330 1.964 1.00 90.31 90 TYR A O 1
ATOM 692 N N . LEU A 1 91 ? -2.099 8.035 1.720 1.00 91.81 91 LEU A N 1
ATOM 693 C CA . LEU A 1 91 ? -2.542 7.639 0.380 1.00 91.81 91 LEU A CA 1
ATOM 694 C C . LEU A 1 91 ? -1.399 7.705 -0.640 1.00 91.81 91 LEU A C 1
ATOM 696 O O . LEU A 1 91 ? -1.257 6.788 -1.446 1.00 91.81 91 LEU A O 1
ATOM 700 N N . ALA A 1 92 ? -0.555 8.739 -0.580 1.00 91.75 92 ALA A N 1
ATOM 701 C CA . ALA A 1 92 ? 0.629 8.852 -1.429 1.00 91.75 92 ALA A CA 1
ATOM 702 C C . ALA A 1 92 ? 1.625 7.709 -1.167 1.00 91.75 92 ALA A C 1
ATOM 704 O O . ALA A 1 92 ? 2.108 7.080 -2.108 1.00 91.75 92 ALA A O 1
ATOM 705 N N . TYR A 1 93 ? 1.881 7.393 0.105 1.00 91.75 93 TYR A N 1
ATOM 706 C CA . TYR A 1 93 ? 2.720 6.264 0.505 1.00 91.75 93 TYR A CA 1
ATOM 707 C C . TYR A 1 93 ? 2.131 4.924 0.050 1.00 91.75 93 TYR A C 1
ATOM 709 O O . TYR A 1 93 ? 2.850 4.069 -0.467 1.00 91.75 93 TYR A O 1
ATOM 717 N N . SER A 1 94 ? 0.819 4.739 0.186 1.00 93.38 94 SER A N 1
ATOM 718 C CA . SER A 1 94 ? 0.122 3.536 -0.270 1.00 93.38 94 SER A CA 1
ATOM 719 C C . SER A 1 94 ? 0.226 3.380 -1.788 1.00 93.38 94 SER A C 1
ATOM 721 O O . SER A 1 94 ? 0.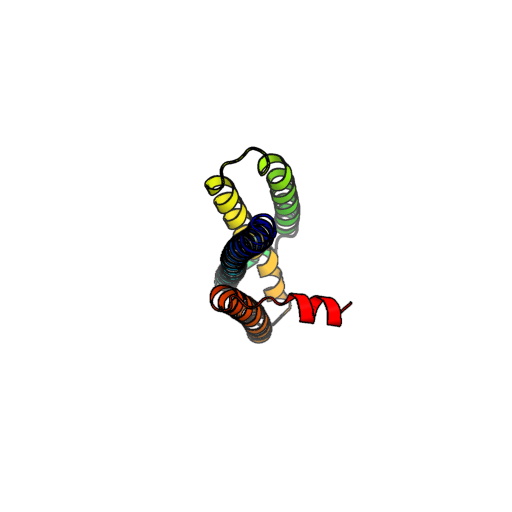576 2.309 -2.274 1.00 93.38 94 SER A O 1
ATOM 723 N N . ALA A 1 95 ? 0.026 4.461 -2.547 1.00 92.94 95 ALA A N 1
ATOM 724 C CA . ALA A 1 95 ? 0.209 4.452 -3.994 1.00 92.94 95 ALA A CA 1
ATOM 725 C C . ALA A 1 95 ? 1.648 4.076 -4.374 1.00 92.94 95 ALA A C 1
ATOM 727 O O . ALA A 1 95 ? 1.840 3.171 -5.182 1.00 92.94 95 ALA A O 1
ATOM 728 N N . LEU A 1 96 ? 2.652 4.691 -3.736 1.00 92.31 96 LEU A N 1
ATOM 729 C CA . LEU A 1 96 ? 4.066 4.360 -3.943 1.00 92.31 96 LEU A CA 1
ATOM 730 C C . LEU A 1 96 ? 4.362 2.887 -3.619 1.00 92.31 96 LEU A C 1
ATOM 732 O O . LEU A 1 96 ? 5.055 2.214 -4.376 1.00 92.31 96 LEU A O 1
ATOM 736 N N . THR A 1 97 ? 3.772 2.358 -2.546 1.00 91.88 97 THR A N 1
ATOM 737 C CA . THR A 1 97 ? 3.864 0.934 -2.187 1.00 91.88 97 THR A CA 1
ATOM 738 C C . THR A 1 97 ? 3.276 0.041 -3.278 1.00 91.88 97 THR A C 1
ATOM 740 O O . THR A 1 97 ? 3.859 -0.990 -3.607 1.00 91.88 97 THR A O 1
ATOM 743 N N . GLY A 1 98 ? 2.150 0.443 -3.873 1.00 90.12 98 GLY A N 1
ATOM 744 C CA . GLY A 1 98 ? 1.559 -0.229 -5.028 1.00 90.12 98 GLY A CA 1
ATOM 745 C C . GLY A 1 98 ? 2.497 -0.265 -6.236 1.00 90.12 98 GLY A C 1
ATOM 746 O O . GLY A 1 98 ? 2.610 -1.305 -6.883 1.00 90.12 98 GLY A O 1
ATOM 747 N N . VAL A 1 99 ? 3.232 0.826 -6.496 1.00 90.31 99 VAL A N 1
ATOM 748 C CA . VAL A 1 99 ? 4.268 0.864 -7.544 1.00 90.31 99 VAL A CA 1
ATOM 749 C C . VAL A 1 99 ? 5.343 -0.187 -7.286 1.00 90.31 99 VAL A C 1
ATOM 751 O O . VAL A 1 99 ? 5.664 -0.973 -8.175 1.00 90.31 99 VAL A O 1
ATOM 754 N N . THR A 1 100 ? 5.858 -0.251 -6.061 1.00 89.38 100 THR A N 1
ATOM 755 C CA . THR A 1 100 ? 6.879 -1.231 -5.669 1.00 89.38 100 THR A CA 1
ATOM 756 C C . THR A 1 100 ? 6.361 -2.670 -5.779 1.00 89.38 100 THR A C 1
ATOM 758 O O . THR A 1 100 ? 7.062 -3.550 -6.276 1.00 89.38 100 THR A O 1
ATOM 761 N N . PHE A 1 101 ? 5.114 -2.926 -5.372 1.00 88.12 101 PHE A N 1
ATOM 762 C CA . PHE A 1 101 ? 4.491 -4.253 -5.450 1.00 88.12 101 PHE A CA 1
ATOM 763 C C . PHE A 1 101 ? 4.161 -4.702 -6.875 1.00 88.12 101 PHE A C 1
ATOM 765 O O . PHE A 1 101 ? 4.022 -5.905 -7.105 1.00 88.12 101 PHE A O 1
ATOM 772 N N . ALA A 1 102 ? 4.125 -3.793 -7.854 1.00 88.38 102 ALA A N 1
ATOM 773 C CA . ALA A 1 102 ? 4.003 -4.169 -9.261 1.00 88.38 102 ALA A CA 1
ATOM 774 C C . ALA A 1 102 ? 5.144 -5.104 -9.721 1.00 88.38 102 ALA A C 1
ATOM 776 O O . ALA A 1 102 ? 4.946 -5.908 -10.630 1.00 88.38 102 ALA A O 1
ATOM 777 N N . ALA A 1 103 ? 6.306 -5.076 -9.050 1.00 86.12 103 ALA A N 1
ATOM 778 C CA . ALA A 1 103 ? 7.421 -5.995 -9.294 1.00 86.12 103 ALA A CA 1
ATOM 779 C C . ALA A 1 103 ? 7.038 -7.478 -9.158 1.00 86.12 103 ALA A C 1
ATOM 781 O O . ALA A 1 103 ? 7.591 -8.328 -9.852 1.00 86.12 103 ALA A O 1
ATOM 782 N N . ILE A 1 104 ? 6.060 -7.796 -8.305 1.00 86.75 104 ILE A N 1
ATOM 783 C CA . ILE A 1 104 ? 5.620 -9.173 -8.039 1.00 86.75 104 ILE A CA 1
ATOM 784 C C . ILE A 1 104 ? 4.983 -9.801 -9.295 1.00 86.75 104 ILE A C 1
ATOM 786 O O . ILE A 1 104 ? 5.117 -11.007 -9.513 1.00 86.75 104 ILE A O 1
ATOM 790 N N . PHE A 1 105 ? 4.371 -8.989 -10.167 1.00 85.56 105 PHE A N 1
ATOM 791 C CA . PHE A 1 105 ? 3.787 -9.435 -11.441 1.00 85.56 105 PHE A CA 1
ATOM 792 C C . PHE A 1 105 ? 4.825 -9.919 -12.465 1.00 85.56 105 PHE A C 1
ATOM 794 O O . PHE A 1 105 ? 4.447 -10.557 -13.442 1.00 85.56 105 PHE A O 1
ATOM 801 N N . LEU A 1 106 ? 6.123 -9.654 -12.259 1.00 82.38 106 LEU A N 1
ATOM 802 C CA . LEU A 1 106 ? 7.183 -10.202 -13.116 1.00 82.38 106 LEU A CA 1
ATOM 803 C C . LEU A 1 106 ? 7.481 -11.677 -12.830 1.00 82.38 106 LEU A C 1
ATOM 805 O O . LEU A 1 106 ? 8.020 -12.369 -13.688 1.00 82.38 106 LEU A O 1
ATOM 809 N N . ILE A 1 107 ? 7.162 -12.145 -11.623 1.00 86.50 107 ILE A N 1
ATOM 810 C CA . ILE A 1 107 ? 7.508 -13.491 -11.151 1.00 86.50 107 ILE A CA 1
ATOM 811 C C . ILE A 1 107 ? 6.261 -14.380 -11.101 1.00 86.50 107 ILE A C 1
ATOM 813 O O . ILE A 1 107 ? 6.327 -15.560 -11.439 1.00 86.50 107 ILE A O 1
ATOM 817 N N . TYR A 1 108 ? 5.120 -13.822 -10.687 1.00 87.12 108 TYR A N 1
ATOM 818 C CA . TYR A 1 108 ? 3.875 -14.563 -10.485 1.00 87.12 108 TYR A CA 1
ATOM 819 C C . TYR A 1 108 ? 2.813 -14.225 -11.531 1.00 87.12 108 TYR A C 1
ATOM 821 O O . TYR A 1 108 ? 2.741 -13.114 -12.051 1.00 87.12 108 TYR A O 1
ATOM 829 N N . THR A 1 109 ? 1.927 -15.187 -11.801 1.00 87.69 109 THR A N 1
ATOM 830 C CA . THR A 1 109 ? 0.810 -14.994 -12.732 1.00 87.69 109 THR A CA 1
ATOM 831 C C . THR A 1 109 ? -0.258 -14.071 -12.145 1.00 87.69 109 THR A C 1
ATOM 833 O O . THR A 1 109 ? -0.522 -14.077 -10.938 1.00 87.69 109 THR A O 1
ATOM 836 N N . GLN A 1 110 ? -0.945 -13.326 -13.018 1.00 85.88 110 GLN A N 1
ATOM 837 C CA . GLN A 1 110 ? -2.036 -12.428 -12.616 1.00 85.88 110 GLN A CA 1
ATOM 838 C C . GLN A 1 110 ? -3.133 -13.157 -11.835 1.00 85.88 110 GLN A C 1
ATOM 840 O O . GLN A 1 110 ? -3.656 -12.613 -10.869 1.00 85.88 110 GLN A O 1
ATOM 845 N N . GLN A 1 111 ? -3.448 -14.401 -12.206 1.00 88.06 111 GLN A N 1
ATOM 846 C CA . GLN A 1 111 ? -4.457 -15.203 -11.515 1.00 88.06 111 GLN A CA 1
ATOM 847 C C . GLN A 1 111 ? -4.062 -15.498 -10.060 1.00 88.06 111 GLN A C 1
ATOM 849 O O . GLN A 1 111 ? -4.893 -15.359 -9.162 1.00 88.06 111 GLN A O 1
ATOM 854 N N . SER A 1 112 ? -2.794 -15.846 -9.810 1.00 90.81 112 SER A N 1
ATOM 855 C CA . SER A 1 112 ? -2.301 -16.106 -8.453 1.00 90.81 112 SER A CA 1
ATOM 856 C C . SER A 1 112 ? -2.348 -14.833 -7.603 1.00 90.81 112 SER A C 1
ATOM 858 O O . SER A 1 112 ? -2.923 -14.829 -6.514 1.00 90.81 112 SER A O 1
ATOM 860 N N . ILE A 1 113 ? -1.868 -13.715 -8.155 1.00 90.50 113 ILE A N 1
ATOM 861 C CA . ILE A 1 113 ? -1.853 -12.420 -7.463 1.00 90.50 113 ILE A CA 1
ATOM 862 C C . ILE A 1 113 ? -3.276 -11.929 -7.173 1.00 90.50 113 ILE A C 1
ATOM 864 O O . ILE A 1 113 ? -3.561 -11.516 -6.051 1.00 90.50 113 IL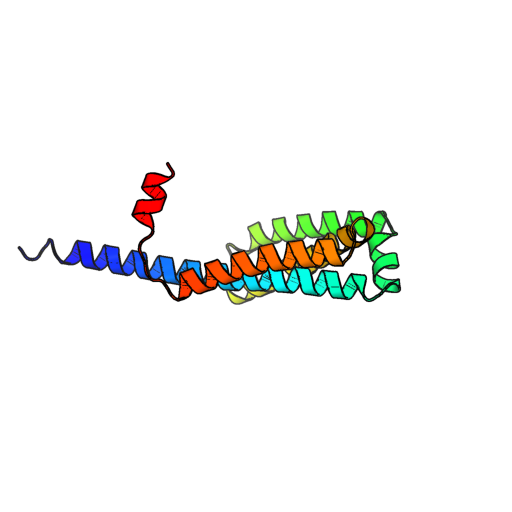E A O 1
ATOM 868 N N . ALA A 1 114 ? -4.186 -12.015 -8.147 1.00 90.12 114 ALA A N 1
ATOM 869 C CA . ALA A 1 114 ? -5.576 -11.609 -7.975 1.00 90.12 114 ALA A CA 1
ATOM 870 C C . ALA A 1 114 ? -6.271 -12.440 -6.892 1.00 90.12 114 ALA A C 1
ATOM 872 O O . ALA A 1 114 ? -6.951 -11.879 -6.037 1.00 90.12 114 ALA A O 1
ATOM 873 N N . SER A 1 115 ? -6.063 -13.761 -6.877 1.00 91.44 115 SER A N 1
ATOM 874 C CA . SER A 1 115 ? -6.655 -14.627 -5.852 1.00 91.44 115 SER A CA 1
ATOM 875 C C . SER A 1 115 ? -6.138 -14.302 -4.445 1.00 91.44 115 SER A C 1
ATOM 877 O O . SER A 1 115 ? -6.942 -14.130 -3.529 1.00 91.44 115 SER A O 1
ATOM 879 N N . ALA A 1 116 ? -4.823 -14.120 -4.277 1.00 91.94 116 ALA A N 1
ATOM 880 C CA . ALA A 1 116 ? -4.218 -13.757 -2.997 1.00 91.94 116 ALA A CA 1
ATOM 881 C C . ALA A 1 116 ? -4.671 -12.368 -2.519 1.00 91.94 116 ALA A C 1
ATOM 883 O O . ALA A 1 116 ? -5.009 -12.184 -1.345 1.00 91.94 116 ALA A O 1
ATOM 884 N N . PHE A 1 117 ? -4.727 -11.395 -3.433 1.00 91.25 117 PHE A N 1
ATOM 885 C CA . PHE A 1 117 ? -5.179 -10.043 -3.135 1.00 91.25 117 PHE A CA 1
ATOM 886 C C . PHE A 1 117 ? -6.655 -10.017 -2.739 1.00 91.25 117 PHE A C 1
ATOM 888 O O . PHE A 1 117 ? -6.990 -9.433 -1.711 1.00 91.25 117 PHE A O 1
ATOM 895 N N . LEU A 1 118 ? -7.539 -10.664 -3.502 1.00 91.69 118 LEU A N 1
ATOM 896 C CA . LEU A 1 118 ? -8.975 -10.697 -3.211 1.00 91.69 118 LEU A CA 1
ATOM 897 C C . LEU A 1 118 ? -9.282 -11.462 -1.923 1.00 91.69 118 LEU A C 1
ATOM 899 O O . LEU A 1 118 ? -10.095 -10.996 -1.131 1.00 91.69 118 LEU A O 1
ATOM 903 N N . ALA A 1 119 ? -8.603 -12.581 -1.664 1.00 93.31 119 ALA A N 1
ATOM 904 C CA . ALA A 1 119 ? -8.764 -13.317 -0.413 1.00 93.31 119 ALA A CA 1
ATOM 905 C C . ALA A 1 119 ? -8.340 -12.467 0.796 1.00 93.31 119 ALA A C 1
ATOM 907 O O . ALA A 1 119 ? -9.076 -12.368 1.779 1.00 93.31 119 ALA A O 1
ATOM 908 N N . THR A 1 120 ? -7.185 -11.802 0.709 1.00 90.31 120 THR A N 1
ATOM 909 C CA . THR A 1 120 ? -6.645 -10.991 1.810 1.00 90.31 120 THR A CA 1
ATOM 910 C C . THR A 1 120 ? -7.453 -9.712 2.015 1.00 90.31 120 THR A C 1
ATOM 912 O O . THR A 1 120 ? -7.912 -9.441 3.123 1.00 90.31 120 THR A O 1
ATOM 915 N N . SER A 1 121 ? -7.668 -8.933 0.950 1.00 90.62 121 SER A N 1
ATOM 916 C CA . SER A 1 121 ? -8.431 -7.681 1.013 1.00 90.62 121 SER A CA 1
ATOM 917 C C . SER A 1 121 ? -9.897 -7.929 1.351 1.00 90.62 121 SER A C 1
ATOM 919 O O . SER A 1 121 ? -10.451 -7.192 2.159 1.00 90.62 121 SER A O 1
ATOM 921 N N . GLY A 1 122 ? -10.507 -8.994 0.823 1.00 91.06 122 GLY A N 1
ATOM 922 C CA . GLY A 1 122 ? -11.868 -9.406 1.155 1.00 91.06 122 GLY A CA 1
ATOM 923 C C . GLY A 1 122 ? -12.009 -9.825 2.615 1.00 91.06 122 GLY A C 1
ATOM 924 O O . GLY A 1 122 ? -12.955 -9.403 3.274 1.00 91.06 122 GLY A O 1
ATOM 925 N N . SER A 1 123 ? -11.041 -10.570 3.159 1.00 90.25 123 SER A N 1
ATOM 926 C CA . SER A 1 123 ? -11.026 -10.918 4.588 1.00 90.25 123 SER A CA 1
ATOM 927 C C . SER A 1 123 ? -10.879 -9.674 5.464 1.00 90.25 123 SER A C 1
ATOM 929 O O . SER A 1 123 ? -11.628 -9.499 6.422 1.00 90.25 123 SER A O 1
ATOM 931 N N . PHE A 1 124 ? -9.956 -8.774 5.111 1.00 87.19 124 PHE A N 1
ATOM 932 C CA . PHE A 1 124 ? -9.712 -7.544 5.863 1.00 87.19 124 PHE 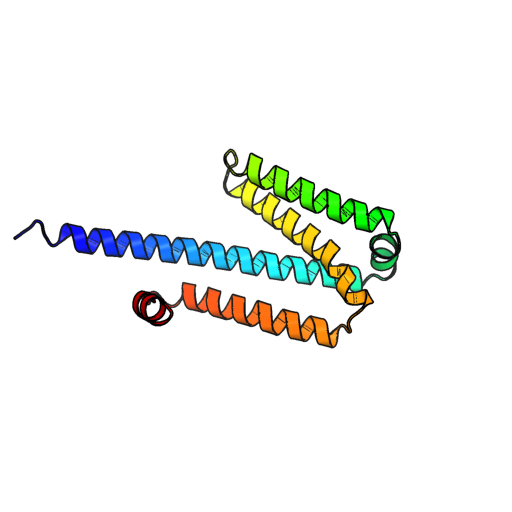A CA 1
ATOM 933 C C . PHE A 1 124 ? -10.915 -6.591 5.808 1.00 87.19 124 PHE A C 1
ATOM 935 O O . PHE A 1 124 ? -11.330 -6.052 6.832 1.00 87.19 124 PHE A O 1
ATOM 942 N N . LEU A 1 125 ? -11.530 -6.442 4.632 1.00 87.88 125 LEU A N 1
ATOM 943 C CA . LEU A 1 125 ? -12.742 -5.653 4.425 1.00 87.88 125 LEU A CA 1
ATOM 944 C C . LEU A 1 125 ? -13.937 -6.267 5.158 1.00 87.88 125 LEU A C 1
ATOM 946 O O . LEU A 1 125 ? -14.688 -5.541 5.805 1.00 87.88 125 LEU A O 1
ATOM 950 N N . GLY A 1 126 ? -14.091 -7.592 5.105 1.00 87.12 126 GLY A N 1
ATOM 951 C CA . GLY A 1 126 ? -15.129 -8.327 5.824 1.00 87.12 126 GLY A CA 1
ATOM 952 C C . GLY A 1 126 ? -15.022 -8.128 7.333 1.00 87.12 126 GLY A C 1
ATOM 953 O O . GLY A 1 126 ? -16.012 -7.774 7.970 1.00 87.12 126 GLY A O 1
ATOM 954 N N . LEU A 1 127 ? -13.816 -8.250 7.898 1.00 82.44 127 LEU A N 1
ATOM 955 C CA . LEU A 1 127 ? -13.565 -7.956 9.312 1.00 82.44 127 LEU A CA 1
ATOM 956 C C . LEU A 1 127 ? -13.762 -6.472 9.642 1.00 82.44 127 LEU A C 1
ATOM 958 O O . LEU A 1 127 ? -14.324 -6.161 10.688 1.00 82.44 127 LEU A O 1
ATOM 962 N N . SER A 1 128 ? -13.350 -5.554 8.765 1.00 83.50 128 SER A N 1
ATOM 963 C CA . SER A 1 128 ? -13.543 -4.113 8.969 1.00 83.50 128 SER A CA 1
ATOM 964 C C . SER A 1 128 ? -15.029 -3.740 8.984 1.00 83.50 128 SER A C 1
ATOM 966 O O . SER A 1 128 ? -15.460 -2.949 9.824 1.00 83.50 128 SER A O 1
ATOM 968 N N . LEU A 1 129 ? -15.831 -4.315 8.082 1.00 81.31 129 LEU A N 1
ATOM 969 C CA . LEU A 1 129 ? -17.276 -4.096 8.029 1.00 81.31 129 LEU A CA 1
ATOM 970 C C . LEU A 1 129 ? -17.984 -4.789 9.201 1.00 81.31 129 LEU A C 1
ATOM 972 O O . LEU A 1 129 ? -18.911 -4.229 9.791 1.00 81.31 129 LEU A O 1
ATOM 976 N N . TYR A 1 130 ? -17.511 -5.973 9.590 1.00 75.50 130 TYR A N 1
ATOM 977 C CA . TYR A 1 130 ? -17.974 -6.662 10.788 1.00 75.50 130 TYR A CA 1
ATOM 978 C C . TYR A 1 130 ? -17.689 -5.838 12.050 1.00 75.50 130 TYR A C 1
ATOM 980 O O . TYR A 1 130 ? -18.587 -5.666 12.863 1.00 75.50 130 TYR A O 1
ATOM 988 N N . GLY A 1 131 ? -16.505 -5.233 12.180 1.00 71.50 131 GLY A N 1
ATOM 989 C CA . GLY A 1 131 ? -16.169 -4.326 13.283 1.00 71.50 131 GLY A CA 1
ATOM 990 C C . GLY A 1 131 ? -17.008 -3.042 13.301 1.00 71.50 131 GLY A C 1
ATOM 991 O O . GLY A 1 131 ? -17.346 -2.551 14.374 1.00 71.50 131 GLY A O 1
ATOM 992 N N . TYR A 1 132 ? -17.417 -2.535 12.131 1.00 68.19 132 TYR A N 1
ATOM 993 C CA . TYR A 1 132 ? -18.313 -1.376 12.038 1.00 68.19 132 TYR A CA 1
ATOM 994 C C . TYR A 1 132 ? -19.759 -1.703 12.444 1.00 68.19 132 TYR A C 1
ATOM 996 O O . TYR A 1 132 ? -20.442 -0.884 13.057 1.00 68.19 132 TYR A O 1
ATOM 1004 N N . THR A 1 133 ? -20.236 -2.898 12.090 1.00 69.81 133 THR A N 1
ATOM 1005 C CA . THR A 1 133 ? -21.622 -3.331 12.334 1.00 69.81 133 THR A CA 1
ATOM 1006 C C . THR A 1 133 ? -21.811 -3.992 13.700 1.00 69.81 133 THR A C 1
ATOM 1008 O O . THR A 1 133 ? -22.892 -3.902 14.282 1.00 69.81 133 THR A O 1
ATOM 1011 N N . THR A 1 134 ? -20.770 -4.620 14.248 1.00 62.88 134 THR A N 1
ATOM 1012 C CA . THR A 1 134 ? -20.825 -5.381 15.497 1.00 62.88 134 THR A CA 1
ATOM 1013 C C . THR A 1 134 ? -20.130 -4.632 16.634 1.00 62.88 134 THR A C 1
ATOM 1015 O O . THR A 1 134 ? -18.915 -4.654 16.772 1.00 62.88 134 THR A O 1
ATOM 1018 N N . GLN A 1 135 ? -20.927 -4.049 17.532 1.00 58.00 135 GLN A N 1
ATOM 1019 C CA . GLN A 1 135 ? -20.491 -3.489 18.825 1.00 58.00 135 GLN A CA 1
ATOM 1020 C C . GLN A 1 135 ? -20.269 -4.587 19.893 1.00 58.00 135 GLN A C 1
ATOM 1022 O O . GLN A 1 135 ? -20.521 -4.362 21.077 1.00 58.00 135 GLN A O 1
ATOM 1027 N N . ARG A 1 136 ? -19.896 -5.817 19.504 1.00 57.19 136 ARG A N 1
ATOM 1028 C CA . ARG A 1 136 ? -19.655 -6.886 20.488 1.00 57.19 136 ARG A CA 1
ATOM 1029 C C . ARG A 1 136 ? -18.281 -6.716 21.109 1.00 57.19 136 ARG A C 1
ATOM 1031 O O . ARG A 1 136 ? -17.279 -6.624 20.408 1.00 57.19 136 ARG A O 1
ATOM 1038 N N . ASP A 1 137 ? -18.263 -6.751 22.433 1.00 58.03 137 ASP A N 1
ATOM 1039 C CA . ASP A 1 137 ? -17.040 -6.819 23.212 1.00 58.03 137 ASP A CA 1
ATOM 1040 C C . ASP A 1 137 ? -16.374 -8.188 22.980 1.00 58.03 137 ASP A C 1
ATOM 1042 O O . ASP A 1 137 ? -16.917 -9.235 23.338 1.00 58.03 137 ASP A O 1
ATOM 1046 N N . LEU A 1 138 ? -15.232 -8.180 22.291 1.00 60.28 138 LEU A N 1
ATOM 1047 C CA . LEU A 1 138 ? -14.429 -9.368 21.976 1.00 60.28 138 LEU A CA 1
ATOM 1048 C C . LEU A 1 138 ? -13.414 -9.687 23.088 1.00 60.28 138 LEU A C 1
ATOM 1050 O O . LEU A 1 138 ? -12.634 -10.629 22.939 1.00 60.28 138 LEU A O 1
ATOM 1054 N N . GLY A 1 139 ? -13.439 -8.951 24.209 1.00 60.56 139 GLY A N 1
ATOM 1055 C CA . GLY A 1 139 ? -12.605 -9.206 25.388 1.00 60.56 139 GLY A CA 1
ATOM 1056 C C . GLY A 1 139 ? -12.521 -10.684 25.810 1.00 60.56 139 GLY A C 1
ATOM 1057 O O . GLY A 1 139 ? -11.411 -11.160 26.034 1.00 60.56 139 GLY A O 1
ATOM 1058 N N . PRO A 1 140 ? -13.626 -11.460 25.815 1.00 61.38 140 PRO A N 1
ATOM 1059 C CA . PRO A 1 140 ? -13.588 -12.880 26.175 1.00 61.38 140 PRO A CA 1
ATOM 1060 C C . PRO A 1 140 ? -12.767 -13.756 25.215 1.00 61.38 140 PRO A C 1
ATOM 1062 O O . PRO A 1 140 ? -12.122 -14.702 25.654 1.00 61.38 140 PRO A O 1
ATOM 1065 N N . ILE A 1 141 ? -12.762 -13.446 23.912 1.00 65.62 141 ILE A N 1
ATOM 1066 C CA . ILE A 1 141 ? -11.963 -14.173 22.908 1.00 65.62 141 ILE A CA 1
ATOM 1067 C C . ILE A 1 141 ? -10.481 -13.805 23.042 1.00 65.62 141 ILE A C 1
ATOM 1069 O O . ILE A 1 141 ? -9.622 -14.673 22.927 1.00 65.62 141 ILE A O 1
ATOM 1073 N N . GLY A 1 142 ? -10.182 -12.541 23.357 1.00 59.91 142 GLY A N 1
ATOM 1074 C CA . GLY A 1 142 ? -8.818 -12.088 23.644 1.00 59.91 142 GLY A CA 1
ATOM 1075 C C . GLY A 1 142 ? -8.212 -12.750 24.885 1.00 59.91 142 GLY A C 1
ATOM 1076 O O . GLY A 1 142 ? -7.046 -13.123 24.854 1.00 59.91 142 GLY A O 1
ATOM 1077 N N . THR A 1 143 ? -9.001 -12.954 25.946 1.00 67.12 143 THR A N 1
ATOM 1078 C CA . THR A 1 143 ? -8.571 -13.696 27.147 1.00 67.12 143 THR A CA 1
ATOM 1079 C C . THR A 1 143 ? -8.458 -15.204 26.908 1.00 67.12 143 THR A C 1
ATOM 1081 O O . THR A 1 143 ? -7.702 -15.862 27.604 1.00 67.12 143 THR A O 1
ATOM 1084 N N . PHE A 1 144 ? -9.189 -15.763 25.940 1.00 69.88 144 PHE A N 1
ATOM 1085 C CA . PHE A 1 144 ? -9.107 -17.188 25.600 1.00 69.88 144 PHE A CA 1
ATOM 1086 C C . PHE A 1 144 ? -7.879 -17.539 24.742 1.00 69.88 144 PHE A C 1
ATOM 1088 O O . PHE A 1 144 ? -7.366 -18.650 24.828 1.00 69.88 144 PHE A O 1
ATOM 1095 N N . CYS A 1 145 ? -7.418 -16.613 23.897 1.00 62.75 145 CYS A N 1
ATOM 1096 C CA . CYS A 1 145 ? -6.267 -16.814 23.009 1.00 62.75 145 CYS A CA 1
ATOM 1097 C C . CYS A 1 145 ? -4.905 -16.449 23.634 1.00 62.75 145 CYS A C 1
ATOM 1099 O O . CYS A 1 145 ? -3.907 -16.460 22.911 1.00 62.75 145 CYS A O 1
ATOM 1101 N N . PHE A 1 146 ? -4.860 -16.116 24.927 1.00 53.91 146 PHE A N 1
ATOM 1102 C CA . PHE A 1 146 ? -3.645 -15.807 25.687 1.00 53.91 146 PHE A CA 1
ATOM 1103 C C . PHE A 1 146 ? -3.437 -16.853 26.783 1.00 53.91 146 PHE A C 1
ATOM 1105 O O . PHE A 1 146 ? -2.272 -17.261 26.984 1.00 53.91 146 PHE A O 1
#